Protein AF-A0A4Q5QEW9-F1 (afdb_monomer_lite)

Structure (mmCIF, N/CA/C/O backbone):
data_AF-A0A4Q5QEW9-F1
#
_entry.id   AF-A0A4Q5QEW9-F1
#
loop_
_atom_site.group_PDB
_atom_site.id
_atom_site.type_symbol
_atom_site.label_atom_id
_atom_site.label_alt_id
_atom_site.label_comp_id
_atom_site.label_asym_id
_atom_site.label_entity_id
_atom_site.label_seq_id
_atom_site.pdbx_PDB_ins_code
_atom_site.Cartn_x
_atom_site.Cartn_y
_atom_site.Cartn_z
_atom_site.occupancy
_atom_site.B_iso_or_equiv
_atom_site.auth_seq_id
_atom_site.auth_comp_id
_atom_site.auth_asym_id
_atom_site.auth_atom_id
_atom_site.pdbx_PDB_model_num
ATOM 1 N N . GLY A 1 1 ? 10.701 3.729 -1.822 1.00 92.25 1 GLY A N 1
ATOM 2 C CA . GLY A 1 1 ? 11.620 2.618 -2.200 1.00 92.25 1 GLY A CA 1
ATOM 3 C C . GLY A 1 1 ? 11.666 2.501 -3.713 1.00 92.25 1 GLY A C 1
ATOM 4 O O . GLY A 1 1 ? 11.119 3.382 -4.360 1.00 92.25 1 GLY A O 1
ATOM 5 N N . ARG A 1 2 ? 12.283 1.469 -4.305 1.00 96.81 2 ARG A N 1
ATOM 6 C CA . ARG A 1 2 ? 12.234 1.249 -5.768 1.00 96.81 2 ARG A CA 1
ATOM 7 C C . ARG A 1 2 ? 12.036 -0.220 -6.121 1.00 96.81 2 ARG A C 1
ATOM 9 O O . ARG A 1 2 ? 12.495 -1.090 -5.382 1.00 96.81 2 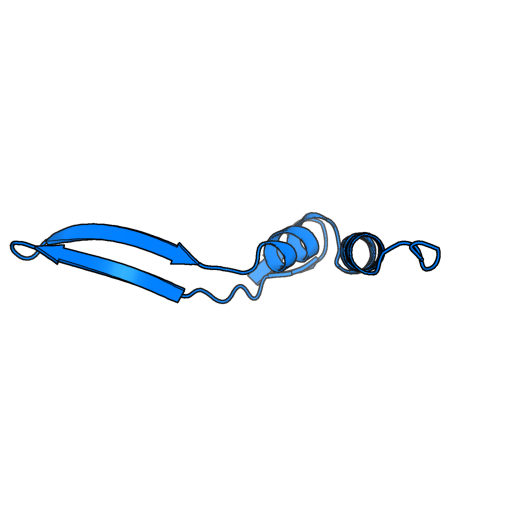ARG A O 1
ATOM 16 N N . GLY A 1 3 ? 11.360 -0.479 -7.237 1.00 96.88 3 GLY A N 1
ATOM 17 C CA . GLY A 1 3 ? 11.241 -1.817 -7.808 1.00 96.88 3 GLY A CA 1
ATOM 18 C C . GLY A 1 3 ? 12.603 -2.341 -8.259 1.00 96.88 3 GLY A C 1
ATOM 19 O O . GLY A 1 3 ? 13.326 -1.647 -8.967 1.00 96.88 3 GLY A O 1
ATOM 20 N N . VAL A 1 4 ? 12.958 -3.565 -7.863 1.00 96.62 4 VAL A N 1
ATOM 21 C CA . VAL A 1 4 ? 14.286 -4.143 -8.154 1.00 96.62 4 VAL A CA 1
ATOM 22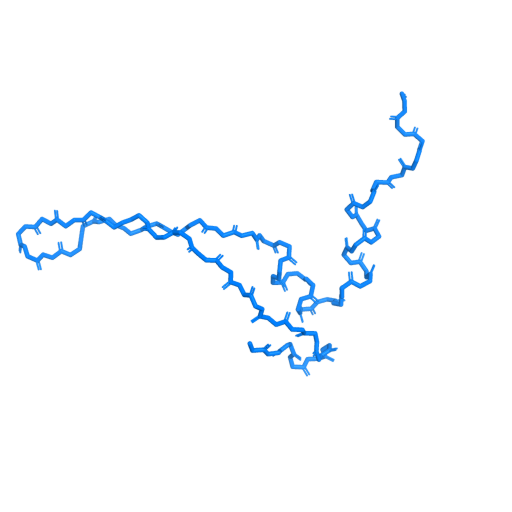 C C . VAL A 1 4 ? 14.508 -4.329 -9.657 1.00 96.62 4 VAL A C 1
ATOM 24 O O . VAL A 1 4 ? 15.600 -4.079 -10.151 1.00 96.62 4 VAL A O 1
ATOM 27 N N . VAL A 1 5 ? 13.469 -4.748 -10.384 1.00 95.94 5 VAL A N 1
ATOM 28 C CA . VAL A 1 5 ? 13.551 -5.031 -11.828 1.00 95.94 5 VAL A CA 1
ATOM 29 C C . VAL A 1 5 ? 13.320 -3.778 -12.674 1.00 95.94 5 VAL A C 1
ATOM 31 O O . VAL A 1 5 ? 13.971 -3.595 -13.693 1.00 95.94 5 VAL A O 1
ATOM 34 N N . THR A 1 6 ? 12.385 -2.919 -12.273 1.00 97.38 6 THR A N 1
ATOM 35 C CA . THR A 1 6 ? 11.898 -1.802 -13.102 1.00 97.38 6 THR A CA 1
ATOM 36 C C . THR A 1 6 ? 12.567 -0.469 -12.769 1.00 97.38 6 THR A C 1
ATOM 38 O O . THR A 1 6 ? 12.517 0.453 -13.574 1.00 97.38 6 THR A O 1
ATOM 41 N N . GLY A 1 7 ? 13.148 -0.328 -11.571 1.00 97.50 7 GLY A N 1
ATOM 42 C CA . GLY A 1 7 ? 13.661 0.942 -11.052 1.00 97.50 7 GLY A CA 1
ATOM 43 C C . GLY A 1 7 ? 12.584 1.963 -10.660 1.00 97.50 7 GLY A C 1
ATOM 44 O O . GLY A 1 7 ? 12.919 3.006 -10.095 1.00 97.50 7 GLY A O 1
ATOM 45 N N . GLU A 1 8 ? 11.309 1.663 -10.904 1.00 98.06 8 GLU A N 1
ATOM 46 C CA . GLU A 1 8 ? 10.183 2.562 -10.653 1.00 98.06 8 GLU A CA 1
ATOM 47 C C . GLU A 1 8 ? 10.025 2.870 -9.156 1.00 98.06 8 GLU A C 1
ATOM 49 O O . GLU A 1 8 ? 10.283 2.000 -8.307 1.00 98.06 8 GLU A O 1
ATOM 54 N N . PRO A 1 9 ? 9.595 4.092 -8.794 1.00 97.06 9 PRO A N 1
ATOM 55 C CA . PRO A 1 9 ? 9.405 4.468 -7.406 1.00 97.06 9 PRO A CA 1
ATOM 56 C C . PRO A 1 9 ? 8.286 3.644 -6.763 1.00 97.06 9 PRO A C 1
ATOM 58 O O . PRO A 1 9 ? 7.186 3.497 -7.293 1.00 97.06 9 PRO A O 1
ATOM 61 N N . TYR A 1 10 ? 8.568 3.136 -5.568 1.00 96.44 10 TYR A N 1
ATOM 62 C CA . TYR A 1 10 ? 7.586 2.515 -4.689 1.00 96.44 10 TYR A CA 1
ATOM 63 C C . TYR A 1 10 ? 7.298 3.456 -3.520 1.00 96.44 10 TYR A C 1
ATOM 65 O O . TYR A 1 10 ? 7.883 3.320 -2.438 1.00 96.44 10 TYR A O 1
ATOM 73 N N . ASP A 1 11 ? 6.424 4.429 -3.779 1.00 96.06 11 ASP A N 1
ATOM 74 C CA . ASP A 1 11 ? 6.018 5.476 -2.838 1.00 96.06 11 ASP A CA 1
ATOM 75 C C . ASP A 1 11 ? 4.564 5.252 -2.399 1.00 96.06 11 ASP A C 1
ATOM 77 O O . ASP A 1 11 ? 3.636 5.990 -2.737 1.00 96.06 11 ASP A O 1
ATOM 81 N N . GLN A 1 12 ? 4.354 4.155 -1.670 1.00 96.81 12 GLN A N 1
ATOM 82 C CA . GLN A 1 12 ? 3.034 3.736 -1.213 1.00 96.81 12 GLN A CA 1
ATOM 83 C C . GLN A 1 12 ? 2.570 4.569 -0.016 1.00 96.81 12 GLN A C 1
ATOM 85 O O . GLN A 1 12 ? 3.254 4.663 1.003 1.00 96.81 12 GLN A O 1
ATOM 90 N N . ARG A 1 13 ? 1.360 5.123 -0.121 1.00 97.50 13 ARG A N 1
ATOM 91 C CA . ARG A 1 13 ? 0.645 5.737 1.003 1.00 97.50 13 ARG A CA 1
ATOM 92 C C . ARG A 1 13 ? -0.381 4.762 1.562 1.00 97.50 13 ARG A C 1
ATOM 94 O O . ARG A 1 13 ? -1.031 4.047 0.793 1.00 97.50 13 ARG A O 1
ATOM 101 N N . TYR A 1 14 ? -0.524 4.787 2.882 1.00 97.25 14 TYR A N 1
ATOM 102 C CA . TYR A 1 14 ? -1.403 3.907 3.637 1.00 97.25 14 TYR A CA 1
ATOM 103 C C . TYR A 1 14 ? -2.309 4.719 4.558 1.00 97.25 14 TYR A C 1
ATOM 105 O O . TYR A 1 14 ? -1.899 5.741 5.109 1.00 97.25 14 TYR A O 1
ATOM 113 N N . VAL A 1 15 ? -3.522 4.216 4.752 1.00 98.19 15 VAL A N 1
ATOM 114 C CA . VAL A 1 15 ? -4.401 4.573 5.863 1.00 98.19 15 VAL A CA 1
ATOM 115 C C . VAL A 1 15 ? -4.618 3.311 6.686 1.00 98.19 15 VAL A C 1
ATOM 117 O O . VAL A 1 15 ? -5.264 2.375 6.217 1.00 98.19 15 VAL A O 1
ATOM 120 N N . SER A 1 16 ? -4.088 3.294 7.905 1.00 98.19 16 SER A N 1
ATOM 121 C CA . SER A 1 16 ? -4.237 2.176 8.838 1.00 98.19 16 SER A CA 1
ATOM 122 C C . SER A 1 16 ? -5.397 2.421 9.795 1.00 98.19 16 SER A C 1
ATOM 124 O O . SER A 1 16 ? -5.423 3.414 10.521 1.00 98.19 16 SER A O 1
ATOM 126 N N . VAL A 1 17 ? -6.346 1.489 9.842 1.00 98.44 17 VAL A N 1
ATOM 127 C CA . VAL A 1 17 ? -7.418 1.441 10.840 1.00 98.44 17 VAL A CA 1
ATOM 128 C C . VAL A 1 17 ? -7.062 0.383 11.875 1.00 98.44 17 VAL A C 1
ATOM 130 O O . VAL A 1 17 ? -7.130 -0.821 11.612 1.00 98.44 17 VAL A O 1
ATOM 133 N N . ILE A 1 18 ? -6.698 0.845 13.069 1.00 98.38 18 ILE A N 1
ATOM 134 C CA . ILE A 1 18 ? -6.271 0.001 14.186 1.00 98.38 18 ILE A CA 1
ATOM 135 C C . ILE A 1 18 ? -7.303 0.099 15.307 1.00 98.38 18 ILE A C 1
ATOM 137 O O . ILE A 1 18 ? -7.640 1.194 15.754 1.00 98.38 18 ILE A O 1
ATOM 141 N N . ARG A 1 19 ? -7.792 -1.046 15.788 1.00 98.50 19 ARG A N 1
ATOM 142 C CA . ARG A 1 19 ? -8.597 -1.133 17.013 1.00 98.50 19 ARG A CA 1
ATOM 143 C C . ARG A 1 19 ? -7.770 -1.768 18.116 1.00 98.50 19 ARG A C 1
ATOM 145 O O . ARG A 1 19 ? -7.157 -2.814 17.898 1.00 98.50 19 ARG A O 1
ATOM 152 N N . THR A 1 20 ? -7.802 -1.171 19.300 1.00 98.38 20 THR A N 1
ATOM 153 C CA . THR A 1 20 ? -7.140 -1.693 20.497 1.00 98.38 20 THR A CA 1
ATOM 154 C C . THR A 1 20 ? -8.158 -2.109 21.561 1.00 98.38 20 THR A C 1
ATOM 156 O O . THR A 1 20 ? -9.285 -1.617 21.590 1.00 98.38 20 THR A O 1
ATOM 159 N N . GLY A 1 21 ? -7.774 -3.054 22.418 1.00 98.06 21 GLY A N 1
ATOM 160 C CA . GLY A 1 21 ? -8.562 -3.541 23.550 1.00 98.06 21 GLY A CA 1
ATOM 161 C C . GLY A 1 21 ? -7.653 -4.243 24.557 1.00 98.06 21 GLY A C 1
ATOM 162 O O . GLY A 1 21 ? -6.786 -5.024 24.170 1.00 98.06 21 GLY A O 1
ATOM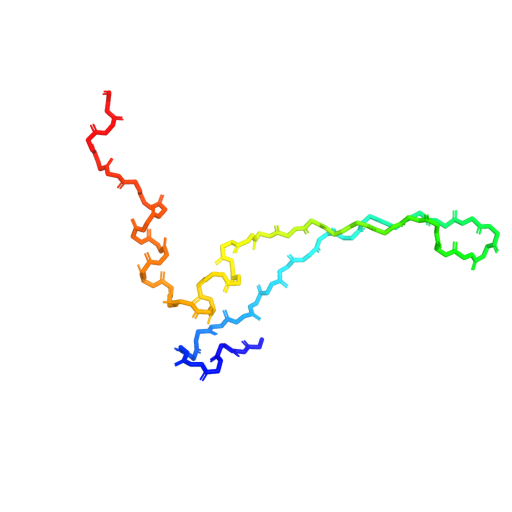 163 N N . GLY A 1 22 ? -7.783 -3.919 25.848 1.00 97.56 22 GLY A N 1
ATOM 164 C CA . GLY A 1 22 ? -6.925 -4.488 26.899 1.00 97.56 22 GLY A CA 1
ATOM 165 C C . GLY A 1 22 ? -5.425 -4.239 26.680 1.00 97.56 22 GLY A C 1
ATOM 166 O O . GLY A 1 22 ? -4.613 -5.134 26.912 1.00 97.56 22 GLY A O 1
ATOM 167 N N . GLY A 1 23 ? -5.066 -3.062 26.151 1.00 97.50 23 GLY A N 1
ATOM 168 C CA . GLY A 1 23 ? -3.679 -2.692 25.842 1.00 97.50 23 GLY A CA 1
ATOM 169 C C . GLY A 1 23 ? -3.061 -3.416 24.638 1.00 97.50 23 GLY A C 1
ATOM 170 O O . GLY A 1 23 ? -1.858 -3.302 24.424 1.00 97.50 23 GLY A O 1
ATOM 171 N N . ARG A 1 24 ? -3.848 -4.163 23.849 1.00 98.12 24 ARG A N 1
ATOM 172 C CA . ARG A 1 24 ? -3.387 -4.911 22.665 1.00 98.12 24 ARG A CA 1
ATOM 173 C C . ARG A 1 24 ? -4.128 -4.470 21.406 1.00 98.12 24 ARG A C 1
ATOM 175 O O . ARG A 1 24 ? -5.247 -3.972 21.494 1.00 98.12 24 ARG A O 1
ATOM 182 N N . ILE A 1 25 ? -3.526 -4.675 20.235 1.00 98.31 25 ILE A N 1
ATOM 183 C CA . ILE A 1 25 ? -4.216 -4.534 18.944 1.00 98.31 25 ILE A CA 1
ATOM 184 C C . ILE A 1 25 ? -5.140 -5.740 18.766 1.00 98.31 25 ILE A C 1
ATOM 186 O O . ILE A 1 25 ? -4.701 -6.878 18.898 1.00 98.31 25 ILE A O 1
ATOM 190 N N . VAL A 1 26 ? -6.410 -5.491 18.461 1.00 98.44 26 VAL A N 1
ATOM 191 C CA . VAL A 1 26 ? -7.428 -6.535 18.241 1.00 98.44 26 VAL A CA 1
ATOM 192 C C . VAL A 1 26 ? -7.967 -6.545 16.811 1.00 98.44 26 VAL A C 1
ATOM 194 O O . VAL A 1 26 ? -8.610 -7.504 16.402 1.00 98.44 26 VAL A O 1
ATOM 197 N N . HIS A 1 27 ? -7.709 -5.490 16.035 1.00 98.38 27 HIS A N 1
ATOM 198 C CA . HIS A 1 27 ? -7.999 -5.444 14.606 1.00 98.38 27 HIS A CA 1
ATOM 199 C C . HIS A 1 27 ? -7.048 -4.460 13.927 1.00 98.38 27 HIS A C 1
ATOM 201 O O . HIS A 1 27 ? -6.833 -3.358 14.436 1.00 98.38 27 HIS A O 1
ATOM 207 N N . TYR A 1 28 ? -6.510 -4.846 12.776 1.00 98.25 28 TYR A N 1
ATOM 208 C CA . TYR A 1 28 ? -5.616 -4.026 11.970 1.00 98.25 28 TYR A CA 1
ATOM 209 C C . TYR A 1 28 ? -6.019 -4.170 10.509 1.00 98.25 28 TYR A C 1
ATOM 211 O O . TYR A 1 28 ? -6.107 -5.287 9.998 1.00 98.25 28 TYR A O 1
ATOM 219 N N . ARG A 1 29 ? -6.286 -3.050 9.842 1.00 98.50 29 ARG A N 1
ATOM 220 C CA . ARG A 1 29 ? -6.588 -3.042 8.415 1.00 98.50 29 ARG A CA 1
ATOM 221 C C . ARG A 1 29 ? -5.978 -1.829 7.750 1.00 98.50 29 ARG A C 1
ATOM 223 O O . ARG A 1 29 ? -6.269 -0.707 8.150 1.00 98.50 29 ARG A O 1
ATOM 230 N N . ASP A 1 30 ? -5.243 -2.079 6.680 1.00 98.00 30 ASP A N 1
ATOM 231 C CA . ASP A 1 30 ? -4.678 -1.032 5.847 1.00 98.00 30 ASP A CA 1
ATOM 232 C C . ASP A 1 30 ? -5.463 -0.857 4.560 1.00 98.00 30 ASP A C 1
ATOM 234 O O . ASP A 1 30 ? -5.857 -1.820 3.898 1.00 98.00 30 ASP A O 1
ATOM 238 N N . TYR A 1 31 ? -5.630 0.404 4.191 1.00 98.19 31 TYR A N 1
ATOM 239 C CA . TYR A 1 31 ? -6.136 0.823 2.900 1.00 98.19 31 TYR A CA 1
ATOM 240 C C . TYR A 1 31 ? -5.030 1.548 2.155 1.00 98.19 31 TYR A C 1
ATOM 242 O O . TYR A 1 31 ? -4.358 2.424 2.701 1.00 98.19 31 TYR A O 1
ATOM 250 N N . TRP A 1 32 ? -4.836 1.169 0.902 1.00 97.75 32 TRP A N 1
ATOM 251 C CA . TRP A 1 32 ? -3.764 1.684 0.068 1.00 97.75 32 TRP A CA 1
A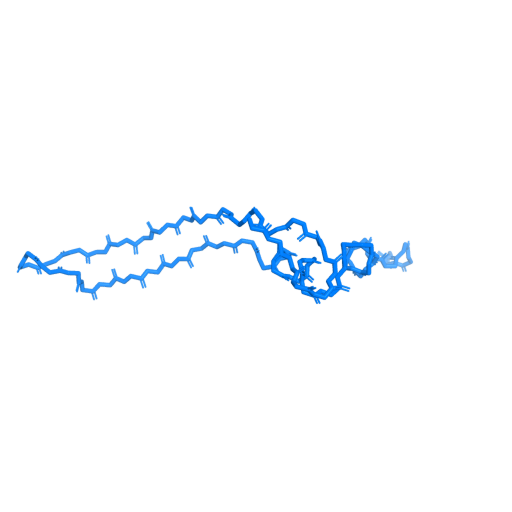TOM 252 C C . TRP A 1 32 ? -4.133 1.520 -1.408 1.00 97.75 32 TRP A C 1
ATOM 254 O O . TRP A 1 32 ? -5.013 0.733 -1.755 1.00 97.75 32 TRP A O 1
ATOM 264 N N . ASN A 1 33 ? -3.488 2.297 -2.280 1.00 96.50 33 ASN A N 1
ATOM 265 C CA . ASN A 1 33 ? -3.717 2.235 -3.724 1.00 96.50 33 ASN A CA 1
ATOM 266 C C . ASN A 1 33 ? -2.898 1.090 -4.359 1.00 96.50 33 ASN A C 1
ATOM 268 O O . ASN A 1 33 ? -1.670 1.223 -4.400 1.00 96.50 33 ASN A O 1
ATOM 272 N N . PRO A 1 34 ? -3.528 0.034 -4.914 1.00 95.81 34 PRO A N 1
ATOM 273 C CA . PRO A 1 34 ? -2.822 -1.099 -5.513 1.00 95.81 34 PRO A CA 1
ATOM 274 C C . PRO A 1 34 ? -2.055 -0.762 -6.791 1.00 95.81 34 PRO A C 1
ATOM 276 O O . PRO A 1 34 ? -1.144 -1.490 -7.176 1.00 95.81 34 PRO A O 1
ATOM 279 N N . LEU A 1 35 ? -2.350 0.358 -7.446 1.00 96.50 35 LEU A N 1
ATOM 280 C CA . LEU A 1 35 ? -1.632 0.731 -8.662 1.00 96.50 35 LEU A CA 1
ATOM 281 C C . LEU A 1 35 ? -0.166 1.077 -8.389 1.00 96.50 35 LEU A C 1
ATOM 283 O O . LEU A 1 35 ? 0.671 0.881 -9.261 1.00 96.50 35 LEU A O 1
ATOM 287 N N . VAL A 1 36 ? 0.179 1.552 -7.189 1.00 97.12 36 VAL A N 1
ATOM 288 C CA . VAL A 1 36 ? 1.567 1.921 -6.867 1.00 97.12 36 VAL A CA 1
ATOM 289 C C . VAL A 1 36 ? 2.477 0.689 -6.844 1.00 97.12 36 VAL A C 1
ATOM 291 O O . VAL A 1 36 ? 3.552 0.726 -7.442 1.00 97.12 36 VAL A O 1
ATOM 294 N N . ILE A 1 37 ? 2.042 -0.429 -6.245 1.00 96.62 37 ILE A N 1
ATOM 295 C CA . ILE A 1 37 ? 2.835 -1.669 -6.282 1.00 96.62 37 ILE A CA 1
ATOM 296 C C . ILE A 1 37 ? 2.917 -2.247 -7.695 1.00 96.62 37 ILE A C 1
ATOM 298 O O . ILE A 1 37 ? 3.969 -2.742 -8.091 1.00 96.62 37 ILE A O 1
ATOM 302 N N . LEU A 1 38 ? 1.841 -2.147 -8.479 1.00 97.00 38 LEU A N 1
ATOM 303 C CA . LEU A 1 38 ? 1.828 -2.639 -9.854 1.00 97.00 38 LEU A CA 1
ATOM 304 C C . LEU A 1 38 ? 2.791 -1.844 -10.740 1.00 97.00 38 LEU A C 1
ATOM 306 O O . LEU A 1 38 ? 3.593 -2.457 -11.441 1.00 97.00 38 LEU A O 1
ATOM 310 N N . ARG A 1 39 ? 2.787 -0.507 -10.653 1.00 97.56 39 ARG A N 1
ATOM 311 C CA . ARG A 1 39 ? 3.756 0.349 -11.358 1.00 97.56 39 ARG A CA 1
ATOM 312 C C . ARG A 1 39 ? 5.186 0.006 -10.946 1.00 97.56 39 ARG A C 1
ATOM 314 O O . ARG A 1 39 ? 6.024 -0.253 -11.805 1.00 97.56 39 ARG A O 1
ATOM 321 N N . ALA A 1 40 ? 5.441 -0.114 -9.643 1.00 97.88 40 ALA A N 1
ATOM 322 C CA . ALA A 1 40 ? 6.757 -0.482 -9.130 1.00 97.88 40 ALA A CA 1
ATOM 323 C C . ALA A 1 40 ? 7.216 -1.884 -9.579 1.00 97.88 40 ALA A C 1
ATOM 325 O O . ALA A 1 40 ? 8.398 -2.092 -9.822 1.00 97.88 40 ALA A O 1
ATOM 326 N N . ALA A 1 41 ? 6.316 -2.861 -9.710 1.00 96.88 41 ALA A N 1
ATOM 327 C CA . ALA A 1 41 ? 6.679 -4.241 -10.045 1.00 96.88 41 ALA A CA 1
ATOM 328 C C . ALA A 1 41 ? 6.692 -4.544 -11.552 1.00 96.88 41 ALA A C 1
ATOM 330 O O . ALA A 1 41 ? 7.395 -5.462 -11.978 1.00 96.88 41 ALA A O 1
ATOM 331 N N . LYS A 1 42 ? 5.892 -3.828 -12.350 1.00 96.69 42 LYS A N 1
ATOM 332 C CA . LYS A 1 42 ? 5.635 -4.136 -13.769 1.00 96.69 42 LYS A CA 1
ATOM 333 C C . LYS A 1 42 ? 5.983 -2.996 -14.733 1.00 96.69 42 LYS A C 1
ATOM 335 O O . LYS A 1 42 ? 5.979 -3.230 -15.936 1.00 96.69 42 LYS A O 1
ATOM 340 N N . GLY A 1 43 ? 6.328 -1.813 -14.223 1.00 96.81 43 GLY A N 1
ATOM 341 C CA . GLY A 1 43 ? 6.636 -0.619 -15.012 1.00 96.81 43 GLY A CA 1
ATOM 342 C C . GLY A 1 43 ? 5.450 0.341 -15.038 1.00 96.81 43 GLY A C 1
ATOM 343 O O . GLY A 1 43 ? 4.312 -0.096 -15.227 1.00 96.81 43 GLY A O 1
ATOM 344 N N . ALA A 1 44 ? 5.694 1.642 -14.851 1.00 95.50 44 ALA A N 1
ATOM 345 C CA . ALA A 1 44 ? 4.611 2.620 -14.774 1.00 95.50 44 ALA A CA 1
ATOM 346 C C . ALA A 1 44 ? 3.857 2.737 -16.103 1.00 95.50 44 ALA A C 1
ATOM 348 O O . ALA A 1 44 ? 2.634 2.622 -16.122 1.00 95.50 44 ALA A O 1
ATOM 349 N N . ALA A 1 45 ? 4.595 2.828 -17.213 1.00 95.12 45 ALA A N 1
ATOM 350 C CA . ALA A 1 45 ? 4.031 2.979 -18.553 1.00 95.12 45 ALA A CA 1
ATOM 351 C C . ALA A 1 45 ? 3.038 1.863 -18.930 1.00 95.12 45 ALA A C 1
ATOM 353 O O . ALA A 1 45 ? 1.975 2.141 -19.479 1.00 95.12 45 ALA A O 1
ATOM 354 N N . LEU A 1 46 ? 3.357 0.604 -18.603 1.00 95.06 46 LEU A N 1
ATOM 355 C CA . LEU A 1 46 ? 2.476 -0.533 -18.885 1.00 95.06 46 LEU A CA 1
ATOM 356 C C . LEU A 1 46 ? 1.154 -0.425 -18.114 1.00 95.06 46 LEU A C 1
ATOM 358 O O . LEU A 1 46 ? 0.081 -0.648 -18.670 1.00 95.06 46 LEU A O 1
ATOM 362 N N . ILE A 1 47 ? 1.235 -0.106 -16.824 1.00 96.12 47 ILE A N 1
ATOM 363 C CA . ILE A 1 47 ? 0.055 -0.029 -15.961 1.00 96.12 47 IL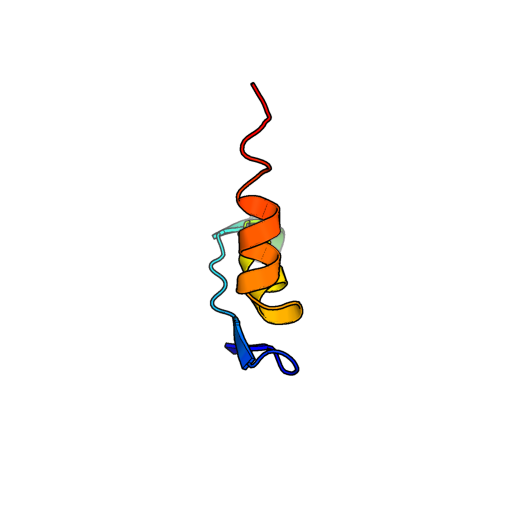E A CA 1
ATOM 364 C C . ILE A 1 47 ? -0.789 1.199 -16.299 1.00 96.12 47 ILE A C 1
ATOM 366 O O . ILE A 1 47 ? -2.012 1.106 -16.294 1.00 96.12 47 ILE A O 1
ATOM 370 N N . ASP A 1 48 ? -0.164 2.323 -16.644 1.00 94.81 48 ASP A N 1
ATOM 371 C CA . ASP A 1 48 ? -0.880 3.529 -17.057 1.00 94.81 48 ASP A CA 1
ATOM 372 C C . ASP A 1 48 ? -1.662 3.298 -18.355 1.00 94.81 48 ASP A C 1
ATOM 374 O O . ASP A 1 48 ? -2.826 3.686 -18.430 1.00 94.81 48 ASP A O 1
ATOM 378 N N . ALA A 1 49 ? -1.089 2.576 -19.325 1.00 93.62 49 ALA A N 1
ATOM 379 C CA . ALA A 1 49 ? -1.805 2.177 -20.537 1.00 93.62 49 ALA A CA 1
ATOM 380 C C . ALA A 1 49 ? -3.007 1.260 -20.241 1.00 93.62 49 ALA A C 1
ATOM 382 O O . ALA A 1 49 ? -4.066 1.423 -20.837 1.00 93.62 49 ALA A O 1
ATOM 383 N N . LEU A 1 50 ? -2.870 0.326 -19.292 1.00 91.25 50 LEU A N 1
ATOM 384 C CA . LEU A 1 50 ? -3.960 -0.575 -18.902 1.00 91.25 50 LEU A CA 1
ATOM 385 C C . LEU A 1 50 ? -5.112 0.164 -18.199 1.00 91.25 50 LEU A C 1
ATOM 387 O O . LEU A 1 50 ? -6.272 -0.214 -18.346 1.00 91.25 50 LEU A O 1
ATOM 391 N N . VAL A 1 51 ? -4.795 1.198 -17.415 1.00 89.75 51 VAL A N 1
ATOM 392 C CA . VAL A 1 51 ? -5.777 1.961 -16.625 1.00 89.75 51 VAL A CA 1
ATOM 393 C C . VAL A 1 51 ? -6.420 3.093 -17.431 1.00 89.75 51 VAL A C 1
ATOM 395 O O . VAL A 1 51 ? -7.536 3.491 -17.109 1.00 89.75 51 VAL A O 1
ATOM 398 N N . ALA A 1 52 ? -5.759 3.591 -18.480 1.00 83.56 52 ALA A N 1
ATOM 399 C CA . ALA A 1 52 ? -6.294 4.639 -19.351 1.00 83.56 52 ALA A CA 1
ATOM 400 C C . ALA A 1 52 ? -7.586 4.231 -20.090 1.00 83.56 52 ALA A C 1
ATOM 402 O O . ALA A 1 52 ? -8.316 5.111 -20.539 1.00 83.56 52 ALA A O 1
ATOM 403 N N . GLY A 1 53 ? -7.896 2.930 -20.154 1.00 68.88 53 GLY A N 1
ATOM 404 C CA . GLY A 1 53 ? -9.046 2.400 -20.884 1.00 68.88 53 GLY A CA 1
ATOM 405 C C . GLY A 1 53 ? -8.853 2.466 -22.402 1.00 68.88 53 GLY A C 1
ATOM 406 O O . GLY A 1 53 ? -8.028 3.220 -22.915 1.00 68.88 53 GLY A O 1
ATOM 407 N N . ASP A 1 54 ? -9.608 1.647 -23.131 1.00 61.84 54 ASP A N 1
ATOM 408 C CA . ASP A 1 54 ? -9.762 1.817 -24.576 1.00 61.84 54 ASP A CA 1
ATOM 409 C C . ASP A 1 54 ? -10.655 3.052 -24.808 1.00 61.84 54 ASP A C 1
ATOM 411 O O . ASP A 1 54 ? -11.743 3.103 -24.222 1.00 61.84 54 ASP A O 1
ATOM 415 N N . PRO A 1 55 ? -10.260 4.051 -25.621 1.00 57.28 55 PRO A N 1
ATOM 416 C CA . PRO A 1 55 ? -11.118 5.195 -25.947 1.00 57.28 55 PRO A CA 1
ATOM 417 C C . PRO A 1 55 ? -12.463 4.821 -26.608 1.00 57.28 55 PRO A C 1
ATOM 419 O O . PRO A 1 55 ? -13.268 5.712 -26.851 1.00 57.28 55 PRO A O 1
ATOM 422 N N . GLY A 1 56 ? -12.717 3.540 -26.905 1.00 56.62 56 GLY A N 1
ATOM 423 C CA . GLY A 1 56 ? -13.930 3.037 -27.556 1.00 56.62 56 GLY A CA 1
ATOM 424 C C . GLY A 1 56 ? -15.053 2.498 -26.658 1.00 56.62 56 GLY A C 1
ATOM 425 O O . GLY A 1 56 ? -15.930 1.818 -27.185 1.00 56.62 56 GLY A O 1
ATOM 426 N N . HIS A 1 57 ? -15.058 2.734 -25.340 1.00 51.25 57 HIS A N 1
ATOM 427 C CA . HIS A 1 57 ? -16.212 2.373 -24.496 1.00 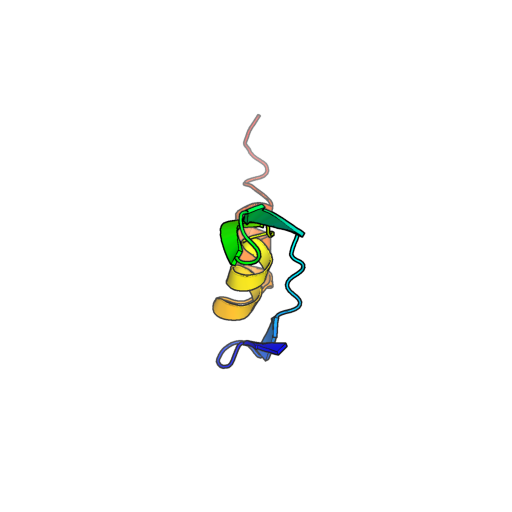51.25 57 HIS A CA 1
ATOM 428 C C . HIS A 1 57 ? -17.195 3.549 -24.357 1.00 51.25 57 HIS A C 1
ATOM 430 O O . HIS A 1 57 ? -17.221 4.221 -23.324 1.00 51.25 57 HIS A O 1
ATOM 436 N N . GLU A 1 58 ? -17.974 3.792 -25.416 1.00 43.78 58 GLU A N 1
ATOM 437 C CA . GLU A 1 58 ? -19.278 4.483 -25.366 1.00 43.78 58 GLU A CA 1
ATOM 438 C C . GLU A 1 58 ? -20.426 3.463 -25.354 1.00 43.78 58 GLU A C 1
ATOM 440 O O . GLU A 1 58 ? -20.304 2.417 -26.038 1.00 43.78 58 GLU A O 1
#

Sequence (58 aa):
GRGVVTGEPYDQRYVSVIRTGGGRIVHYRDYWNPLVILRAAKGAALIDALVAGDPGHE

Foldseek 3Di:
DAQPPARHDQPKDWDWDFDDDPNGTPDIDIDTDPLSVVCRHPNNVVSCVVVVDDPPPD

pLDDT: mean 92.41, std 12.65, range [43.78, 98.5]

Radius of gyration: 16.83 Å; chains: 1; bounding box: 34×12×54 Å

Secondary structure (DSSP, 8-state):
-B-TTT--B----EEEEEEEETTEEEEEEEEE-HHHHHHHHH-HHHHHHHHS--TT--